Protein AF-A0A699YFW5-F1 (afdb_monomer)

Mean predicted aligned error: 9.93 Å

pLDDT: mean 73.33, std 14.08, range [33.84, 87.94]

Foldseek 3Di:
DDPDPDPPPDPDDDDPVLVVLVCCCVVPQVVLCCVLPVPLQVLCVVQVHGLSVLLSVCSVCVCVLQEDPVQSVVLVVVCVVVVHCNLSSQQSNLLCNVCVVVSSPDPHPVSNNVVSSHNHPDRSVVSSVCSVPVD

Solvent-accessible surface area (backbone atoms only — not comparable to full-atom values): 8061 Å² total; per-residue (Å²): 136,87,79,85,88,78,86,82,85,67,91,84,84,79,66,83,62,51,66,53,51,52,44,48,39,58,73,49,32,48,55,51,42,51,73,75,39,54,67,55,46,53,53,33,46,76,48,73,38,52,66,62,71,67,46,44,64,40,63,78,44,65,40,64,88,34,41,49,70,70,52,43,50,55,53,49,54,50,27,63,75,64,76,39,68,59,62,61,36,49,44,50,46,37,53,50,62,74,41,40,73,62,54,67,69,45,89,43,56,64,55,44,50,59,64,66,56,65,38,65,87,64,58,56,68,65,42,46,45,48,63,69,68,74,111

Radius of gyration: 15.67 Å; Cα contacts (8 Å, |Δi|>4): 102; chains: 1; bounding box: 43×41×36 Å

Structure (mmCIF, N/CA/C/O backbone):
data_AF-A0A699YFW5-F1
#
_entry.id   AF-A0A699YFW5-F1
#
loop_
_atom_site.group_PDB
_atom_site.id
_atom_site.type_symbol
_atom_site.label_atom_id
_atom_site.label_alt_id
_atom_site.label_comp_id
_atom_site.label_asym_id
_atom_site.label_entity_id
_atom_site.label_seq_id
_atom_site.pdbx_PDB_ins_code
_atom_site.Cartn_x
_atom_site.Cartn_y
_atom_site.Cartn_z
_atom_site.occupancy
_atom_site.B_iso_or_equiv
_atom_site.auth_seq_id
_atom_site.auth_comp_id
_atom_site.auth_asym_id
_atom_site.auth_atom_id
_atom_site.pdbx_PDB_model_num
ATOM 1 N N . TYR A 1 1 ? 29.509 -20.905 5.131 1.00 33.84 1 TYR A N 1
ATOM 2 C CA . TYR A 1 1 ? 29.218 -20.677 6.559 1.00 33.84 1 TYR A CA 1
AT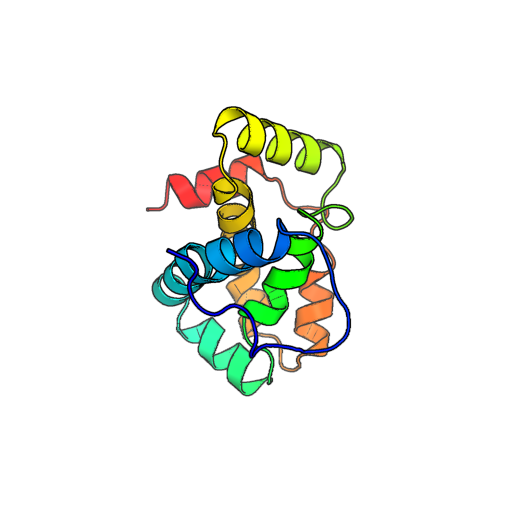OM 3 C C . TYR A 1 1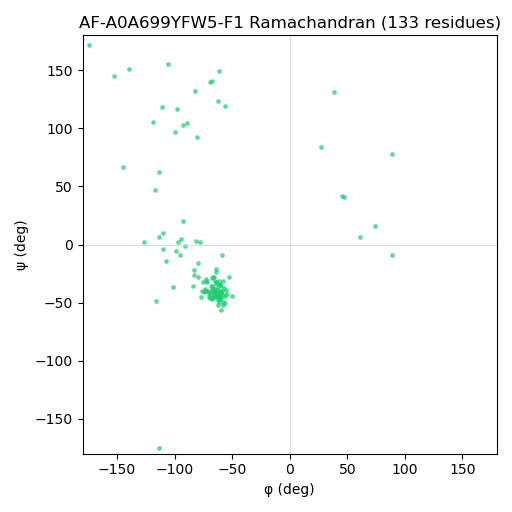 ? 27.704 -20.752 6.708 1.00 33.84 1 TYR A C 1
ATOM 5 O O . TYR A 1 1 ? 27.010 -19.835 6.297 1.00 33.84 1 TYR A O 1
ATOM 13 N N . TRP A 1 2 ? 27.192 -21.914 7.117 1.00 34.44 2 TRP A N 1
ATOM 14 C CA . TRP A 1 2 ? 25.758 -22.211 7.189 1.00 34.44 2 TRP A CA 1
ATOM 15 C C . TRP A 1 2 ? 25.238 -21.800 8.566 1.00 34.44 2 TRP A C 1
ATOM 17 O O . TRP A 1 2 ? 25.523 -22.463 9.561 1.00 34.44 2 TRP A O 1
ATOM 27 N N . VAL A 1 3 ? 24.519 -20.680 8.644 1.00 41.19 3 VAL A N 1
ATOM 28 C CA . VAL A 1 3 ? 23.918 -20.223 9.900 1.00 41.19 3 VAL A CA 1
ATOM 29 C C . VAL A 1 3 ? 22.493 -20.766 9.993 1.00 41.19 3 VAL A C 1
ATOM 31 O O . VAL A 1 3 ? 21.586 -20.287 9.326 1.00 41.19 3 VAL A O 1
ATOM 34 N N . LYS A 1 4 ? 22.360 -21.812 10.817 1.00 38.84 4 LYS A N 1
ATOM 35 C CA . LYS A 1 4 ? 21.207 -22.180 11.659 1.00 38.84 4 LYS A CA 1
ATOM 36 C C . LYS A 1 4 ? 19.835 -21.699 11.162 1.00 38.84 4 LYS A C 1
ATOM 38 O O . LYS A 1 4 ? 19.289 -20.724 11.663 1.00 38.84 4 LYS A O 1
ATOM 43 N N . LEU A 1 5 ? 19.252 -22.472 10.251 1.00 40.81 5 LEU A N 1
ATOM 44 C CA . LEU A 1 5 ? 17.907 -22.276 9.703 1.00 40.81 5 LEU A CA 1
ATOM 45 C C . LEU A 1 5 ? 17.014 -23.482 10.064 1.00 40.81 5 LEU A C 1
ATOM 47 O O . LEU A 1 5 ? 16.380 -24.076 9.204 1.00 40.81 5 LEU A O 1
ATOM 51 N N . HIS A 1 6 ? 17.039 -23.912 11.333 1.00 41.28 6 HIS A N 1
ATOM 52 C CA . HIS A 1 6 ? 16.352 -25.140 11.780 1.00 41.28 6 HIS A CA 1
ATOM 53 C C . HIS A 1 6 ? 15.399 -24.974 12.974 1.00 41.28 6 HIS A C 1
ATOM 55 O O . HIS A 1 6 ? 14.808 -25.960 13.395 1.00 41.28 6 HIS A O 1
ATOM 61 N N . SER A 1 7 ? 15.193 -23.772 13.519 1.00 35.97 7 SER A N 1
ATOM 62 C CA . SER A 1 7 ? 14.340 -23.601 14.713 1.00 35.97 7 SER A CA 1
ATOM 63 C C . SER A 1 7 ? 13.046 -22.816 14.495 1.00 35.97 7 SER A C 1
ATOM 65 O O . SER A 1 7 ? 12.328 -22.582 15.457 1.00 35.97 7 SER A O 1
ATOM 67 N N . LEU A 1 8 ? 12.700 -22.459 13.256 1.00 38.19 8 LEU A N 1
ATOM 68 C CA . LEU A 1 8 ? 11.387 -21.888 12.932 1.00 38.19 8 LEU A CA 1
ATOM 69 C C . LEU A 1 8 ? 10.612 -22.866 12.048 1.00 38.19 8 LEU A C 1
ATOM 71 O O . LEU A 1 8 ? 10.320 -22.600 10.888 1.00 38.19 8 LEU A O 1
ATOM 75 N N . SER A 1 9 ? 10.335 -24.041 12.613 1.00 38.69 9 SER A N 1
ATOM 76 C CA . SER A 1 9 ? 9.310 -24.940 12.087 1.00 38.69 9 SER A CA 1
ATOM 77 C C . SER A 1 9 ? 7.959 -24.430 12.583 1.00 38.69 9 SER A C 1
ATOM 79 O O . SER A 1 9 ? 7.544 -24.741 13.695 1.00 38.69 9 SER A O 1
ATOM 81 N N . LEU A 1 10 ? 7.309 -23.597 11.776 1.00 39.31 10 LEU A N 1
ATOM 82 C CA . LEU A 1 10 ? 5.863 -23.413 11.811 1.00 39.31 10 LEU A CA 1
ATOM 83 C C . LEU A 1 10 ? 5.339 -24.019 10.513 1.00 39.31 10 LEU A C 1
ATOM 85 O O . LEU A 1 10 ? 5.766 -23.654 9.419 1.00 39.31 10 LEU A O 1
ATOM 89 N N . GLU A 1 11 ? 4.508 -25.038 10.671 1.00 40.94 11 GLU A N 1
ATOM 90 C CA . GLU A 1 11 ? 3.967 -25.860 9.601 1.00 40.94 11 GLU A CA 1
ATOM 91 C C . GLU A 1 11 ? 3.231 -25.001 8.559 1.00 40.94 11 GLU A C 1
ATOM 93 O O . GLU A 1 11 ? 2.237 -24.347 8.860 1.00 40.94 11 GLU A O 1
ATOM 98 N N . GLY A 1 12 ? 3.723 -25.045 7.315 1.00 42.22 12 GLY A N 1
ATOM 99 C CA . GLY A 1 12 ? 2.957 -24.728 6.110 1.00 42.22 12 GLY A CA 1
ATOM 100 C C . GLY A 1 12 ? 2.922 -23.269 5.637 1.00 42.22 12 GLY A C 1
ATOM 101 O O . GLY A 1 12 ? 1.876 -22.651 5.762 1.00 42.22 12 GLY A O 1
ATOM 102 N N . LEU A 1 13 ? 3.990 -22.763 4.988 1.00 41.59 13 LEU A N 1
ATOM 103 C CA . LEU A 1 13 ? 3.952 -21.982 3.718 1.00 41.59 13 LEU A CA 1
ATOM 104 C C . LEU A 1 13 ? 5.390 -21.668 3.181 1.00 41.59 13 LEU A C 1
ATOM 106 O O . LEU A 1 13 ? 6.356 -22.013 3.854 1.00 41.59 13 LEU A O 1
ATOM 110 N N . PRO A 1 14 ? 5.574 -21.116 1.954 1.00 52.97 14 PRO A N 1
ATOM 111 C CA . PRO A 1 14 ? 6.365 -21.629 0.820 1.00 52.97 14 PRO A CA 1
ATOM 112 C C . PRO A 1 14 ? 7.618 -20.777 0.440 1.00 52.97 14 PRO A C 1
ATOM 114 O O . PRO A 1 14 ? 7.919 -19.785 1.081 1.00 52.97 14 PRO A O 1
ATOM 117 N N . SER A 1 15 ? 8.315 -21.155 -0.645 1.00 49.28 15 SER A N 1
ATOM 118 C CA . SER A 1 15 ? 9.231 -20.373 -1.522 1.00 49.28 15 SER A CA 1
ATOM 119 C C . SER A 1 15 ? 10.198 -19.312 -0.915 1.00 49.28 15 SER A C 1
ATOM 121 O O . SER A 1 15 ? 9.768 -18.374 -0.245 1.00 49.28 15 SER A O 1
ATOM 123 N N . PRO A 1 16 ? 11.504 -19.318 -1.274 1.00 53.66 16 PRO A N 1
ATOM 124 C CA . PRO A 1 16 ? 12.520 -18.373 -0.765 1.00 53.66 16 PRO A CA 1
ATOM 125 C C . PRO A 1 16 ? 12.243 -16.875 -1.018 1.00 53.66 16 PRO A C 1
ATOM 127 O O . PRO A 1 16 ? 12.941 -16.029 -0.464 1.00 53.66 16 PRO A O 1
ATOM 130 N N . ALA A 1 17 ? 11.232 -16.526 -1.817 1.00 58.00 17 ALA A N 1
ATOM 131 C CA . ALA A 1 17 ? 10.821 -15.145 -2.071 1.00 58.00 17 ALA A CA 1
ATOM 132 C C . ALA A 1 17 ? 10.106 -14.476 -0.879 1.00 58.00 17 ALA A C 1
ATOM 134 O O . ALA A 1 17 ? 10.206 -13.264 -0.698 1.00 58.00 17 ALA A O 1
ATOM 135 N N . LEU A 1 18 ? 9.399 -15.241 -0.041 1.00 61.22 18 LEU A N 1
ATOM 136 C CA . LEU A 1 18 ? 8.597 -14.681 1.055 1.00 61.22 18 LEU A CA 1
ATOM 137 C C . LEU A 1 18 ? 9.417 -14.155 2.239 1.00 61.22 18 LEU A C 1
ATOM 139 O O . LEU A 1 18 ? 9.096 -13.072 2.725 1.00 61.22 18 LEU A O 1
ATOM 143 N N . PRO A 1 19 ? 10.504 -14.821 2.671 1.00 65.50 19 PRO A N 1
ATOM 144 C CA . PRO A 1 19 ? 11.416 -14.254 3.661 1.00 65.50 19 PRO A CA 1
ATOM 145 C C . PRO A 1 19 ? 12.055 -12.938 3.198 1.00 65.50 19 PRO A C 1
ATOM 147 O O . PRO A 1 19 ? 12.262 -12.040 4.008 1.00 65.50 19 PRO A O 1
ATOM 150 N N . LEU A 1 20 ? 12.354 -12.807 1.899 1.00 65.06 20 LEU A N 1
ATOM 151 C CA . LEU A 1 20 ? 12.922 -11.581 1.333 1.00 65.06 20 LEU A CA 1
ATOM 152 C C . LEU A 1 20 ? 11.894 -10.441 1.319 1.00 65.06 20 LEU A C 1
ATOM 154 O O . LEU A 1 20 ? 12.235 -9.323 1.696 1.00 65.06 20 LEU A O 1
ATOM 158 N N . LEU A 1 21 ? 10.644 -10.739 0.945 1.00 66.88 21 LEU A N 1
ATOM 159 C CA . LEU A 1 21 ? 9.509 -9.805 0.997 1.00 66.88 21 LEU A CA 1
ATOM 160 C C . LEU A 1 21 ? 9.208 -9.336 2.425 1.00 66.88 21 LEU A C 1
ATOM 162 O O . LEU A 1 21 ? 8.984 -8.151 2.654 1.00 66.88 21 LEU A O 1
ATOM 166 N N . LEU A 1 22 ? 9.233 -10.256 3.392 1.00 65.62 22 LEU A N 1
ATOM 167 C CA . LEU A 1 22 ? 9.054 -9.935 4.809 1.00 65.62 22 LEU A CA 1
ATOM 168 C C . LEU A 1 22 ? 10.193 -9.065 5.343 1.00 65.62 22 LEU A C 1
ATOM 170 O O . LEU A 1 22 ? 9.935 -8.116 6.072 1.00 65.62 22 LEU A O 1
ATOM 174 N N . ARG A 1 23 ? 11.438 -9.312 4.923 1.00 69.31 23 ARG A N 1
ATOM 175 C CA . ARG A 1 23 ? 12.551 -8.417 5.264 1.00 69.31 23 ARG A CA 1
ATOM 176 C C . ARG A 1 23 ? 12.408 -7.036 4.648 1.00 69.31 23 ARG A C 1
ATOM 178 O O . ARG A 1 23 ? 12.606 -6.054 5.340 1.00 69.31 23 ARG A O 1
ATOM 185 N N . THR A 1 24 ? 12.031 -6.932 3.374 1.00 66.56 24 THR A N 1
ATOM 186 C CA . THR A 1 24 ? 11.804 -5.612 2.747 1.00 66.56 24 THR A CA 1
ATOM 187 C C . THR A 1 24 ? 10.662 -4.865 3.435 1.00 66.56 24 THR A C 1
ATOM 189 O O . THR A 1 24 ? 10.719 -3.646 3.578 1.00 66.56 24 THR A O 1
ATOM 192 N N . TYR A 1 25 ? 9.652 -5.592 3.910 1.00 70.25 25 TYR A N 1
ATOM 193 C CA . TYR A 1 25 ? 8.603 -5.056 4.764 1.00 70.25 25 TYR A CA 1
ATOM 194 C C . TYR A 1 25 ? 9.153 -4.517 6.105 1.00 70.25 25 TYR A C 1
ATOM 196 O O . TYR A 1 25 ? 8.890 -3.366 6.457 1.00 70.25 25 TYR A O 1
ATOM 204 N N . GLU A 1 26 ? 9.933 -5.310 6.840 1.00 68.12 26 GLU A N 1
ATOM 205 C CA . GLU A 1 26 ? 10.476 -4.925 8.152 1.00 68.12 26 GLU A CA 1
ATOM 206 C C . GLU A 1 26 ? 11.532 -3.812 8.062 1.00 68.12 26 GLU A C 1
ATOM 208 O O . GLU A 1 26 ? 11.508 -2.887 8.869 1.00 68.12 26 GLU A O 1
ATOM 213 N N . ASP A 1 27 ? 12.418 -3.863 7.067 1.00 68.81 27 ASP A N 1
ATOM 214 C CA . ASP A 1 27 ? 13.582 -2.976 6.964 1.00 68.81 27 ASP A CA 1
ATOM 215 C C . ASP A 1 27 ? 13.255 -1.616 6.325 1.00 68.81 27 ASP A C 1
ATOM 217 O O . ASP A 1 27 ? 13.954 -0.639 6.585 1.00 68.81 27 ASP A O 1
ATOM 221 N N . LEU A 1 28 ? 12.218 -1.527 5.480 1.00 67.12 28 LEU A N 1
ATOM 222 C CA . LEU A 1 28 ? 11.885 -0.289 4.756 1.00 67.12 28 LEU A CA 1
ATOM 223 C C . LEU A 1 28 ? 10.529 0.278 5.152 1.00 67.12 28 LEU A C 1
ATOM 225 O O . LEU A 1 28 ? 10.407 1.470 5.425 1.00 67.12 28 LEU A O 1
ATOM 229 N N . LEU A 1 29 ? 9.497 -0.563 5.167 1.00 69.31 29 LEU A N 1
ATOM 230 C CA . LEU A 1 29 ? 8.132 -0.095 5.359 1.00 69.31 29 LEU A CA 1
ATOM 231 C C . LEU A 1 29 ? 7.880 0.238 6.835 1.00 69.31 29 LEU A C 1
ATOM 233 O O . LEU A 1 29 ? 7.337 1.302 7.131 1.00 69.31 29 LEU A O 1
ATOM 237 N N . LEU A 1 30 ? 8.301 -0.627 7.762 1.00 70.06 30 LEU A N 1
ATOM 238 C CA . LEU A 1 30 ? 8.116 -0.409 9.199 1.00 70.06 30 LEU A CA 1
ATOM 239 C C . LEU A 1 30 ? 8.756 0.903 9.706 1.00 70.06 30 LEU A C 1
ATOM 241 O O . LEU A 1 30 ? 8.024 1.676 10.326 1.00 70.06 30 LEU A O 1
ATOM 245 N N . PRO A 1 31 ? 10.045 1.212 9.446 1.00 67.88 31 PRO A N 1
ATOM 246 C CA . PRO A 1 31 ? 10.634 2.480 9.880 1.00 67.88 31 PRO A CA 1
ATOM 247 C C . PRO A 1 31 ? 10.008 3.684 9.169 1.00 67.88 31 PRO A C 1
ATOM 249 O O . PRO A 1 31 ? 9.689 4.667 9.827 1.00 67.88 31 PRO A O 1
ATOM 252 N N . CYS A 1 32 ? 9.728 3.589 7.864 1.00 65.56 32 CYS A N 1
ATOM 253 C CA . CYS A 1 32 ? 9.085 4.671 7.114 1.00 65.56 32 CYS A CA 1
ATOM 254 C C . CYS A 1 32 ? 7.696 5.012 7.681 1.00 65.56 32 CYS A C 1
ATOM 256 O O . CYS A 1 32 ? 7.378 6.178 7.894 1.00 65.56 32 CYS A O 1
ATOM 258 N N . LEU A 1 33 ? 6.883 4.007 8.017 1.00 68.00 33 LEU A N 1
ATOM 259 C CA . LEU A 1 33 ? 5.582 4.240 8.647 1.00 68.00 33 LEU A CA 1
ATOM 260 C C . LEU A 1 33 ? 5.686 4.693 10.107 1.00 68.00 33 LEU A C 1
ATOM 262 O O . LEU A 1 33 ? 4.826 5.447 10.558 1.00 68.00 33 LEU A O 1
ATOM 266 N N . GLN A 1 34 ? 6.706 4.258 10.850 1.00 68.44 34 GLN A N 1
ATOM 267 C CA . GLN A 1 34 ? 6.946 4.743 12.212 1.00 68.44 34 GLN A CA 1
ATOM 268 C C . GLN A 1 34 ? 7.370 6.214 12.239 1.00 68.44 34 GLN A C 1
ATOM 270 O O . GLN A 1 34 ? 6.948 6.936 13.142 1.00 68.44 34 GLN A O 1
ATOM 275 N N . GLU A 1 35 ? 8.165 6.660 11.266 1.00 68.50 35 GLU A N 1
ATOM 276 C CA . GLU A 1 35 ? 8.568 8.062 11.134 1.00 68.50 35 GLU A CA 1
ATOM 277 C C . GLU A 1 35 ? 7.430 8.943 10.615 1.00 68.50 35 GLU A C 1
ATOM 279 O O . GLU A 1 35 ? 7.227 10.042 11.129 1.00 68.50 35 GLU A O 1
ATOM 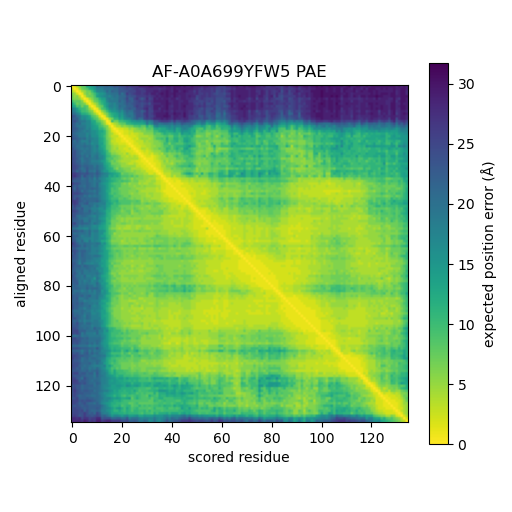284 N N . LEU A 1 36 ? 6.660 8.459 9.635 1.00 65.25 36 LEU A N 1
ATOM 285 C CA . LEU A 1 36 ? 5.583 9.239 9.030 1.00 65.25 36 LEU A CA 1
ATOM 286 C C . LEU A 1 36 ? 4.337 9.325 9.924 1.00 65.25 36 LEU A C 1
ATOM 288 O O . LEU A 1 36 ? 3.716 10.381 9.989 1.00 65.25 36 LEU A O 1
ATOM 292 N N . GLU A 1 37 ? 3.940 8.239 10.601 1.00 70.94 37 GLU A N 1
ATOM 293 C CA . GLU A 1 37 ? 2.635 8.151 11.280 1.00 70.94 37 GLU A CA 1
ATOM 294 C C . GLU A 1 37 ? 2.672 7.336 12.597 1.00 70.94 37 GLU A C 1
ATOM 296 O O . GLU A 1 37 ? 2.026 6.283 12.726 1.00 70.94 37 GLU A O 1
ATOM 301 N N . PRO A 1 38 ? 3.370 7.821 13.642 1.00 78.12 38 PRO A N 1
ATOM 302 C CA . PRO A 1 38 ? 3.457 7.121 14.925 1.00 78.12 38 PRO A CA 1
ATOM 303 C C . PRO A 1 38 ? 2.097 6.998 15.630 1.00 78.12 38 PRO A C 1
ATOM 305 O O . PRO A 1 38 ? 1.840 5.994 16.300 1.00 78.12 38 PRO A O 1
ATOM 308 N N . GLU A 1 39 ? 1.212 7.986 15.467 1.00 80.00 39 GLU A N 1
ATOM 309 C CA . GLU A 1 39 ? -0.131 8.007 16.063 1.00 80.00 39 GLU A CA 1
ATOM 310 C C . GLU A 1 39 ? -1.028 6.905 15.491 1.00 80.00 39 GLU A C 1
ATOM 312 O O . GLU A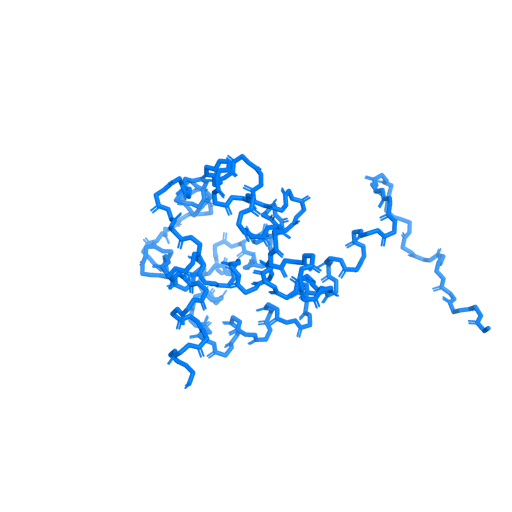 1 39 ? -1.689 6.187 16.246 1.00 80.00 39 GLU A O 1
ATOM 317 N N . LEU A 1 40 ? -0.974 6.697 14.173 1.00 80.19 40 LEU A N 1
ATOM 318 C CA . LEU A 1 40 ? -1.720 5.642 13.494 1.00 80.19 40 LEU A CA 1
ATOM 319 C C . LEU A 1 40 ? -1.284 4.252 13.964 1.00 80.19 40 LEU A C 1
ATOM 321 O O . LEU A 1 40 ? -2.127 3.387 14.205 1.00 80.19 40 LEU A O 1
ATOM 325 N N . SER A 1 41 ? 0.025 4.041 14.143 1.00 79.00 41 SER A N 1
ATOM 326 C CA . SER A 1 41 ? 0.544 2.760 14.632 1.00 79.00 41 SER A CA 1
ATOM 327 C C . SER A 1 41 ? -0.018 2.410 16.014 1.00 79.00 41 SER A C 1
ATOM 329 O O . SER A 1 41 ? -0.436 1.275 16.239 1.00 79.00 41 SER A O 1
ATOM 331 N N . ARG A 1 42 ? -0.104 3.397 16.918 1.00 81.62 42 ARG A N 1
ATOM 332 C CA . ARG A 1 42 ? -0.651 3.211 18.267 1.00 81.62 42 ARG A CA 1
ATOM 333 C C . ARG A 1 42 ? -2.147 2.952 18.219 1.00 81.62 42 ARG A C 1
ATOM 335 O O . ARG A 1 42 ? -2.616 2.067 18.927 1.00 81.62 42 ARG A O 1
ATOM 342 N N . HIS A 1 43 ? -2.887 3.691 17.393 1.00 85.69 43 HIS A N 1
ATOM 343 C CA . HIS A 1 43 ? -4.329 3.495 17.221 1.00 85.69 43 HIS A CA 1
ATOM 344 C C . HIS A 1 43 ? -4.652 2.074 16.755 1.00 85.69 43 HIS A C 1
ATOM 346 O O . HIS A 1 43 ? -5.433 1.363 17.380 1.00 85.69 43 HIS A O 1
ATOM 352 N N . LEU A 1 44 ? -3.969 1.607 15.712 1.00 80.25 44 LEU A N 1
ATOM 353 C CA . LEU A 1 44 ? -4.180 0.266 15.172 1.00 80.25 44 LEU A CA 1
ATOM 354 C C . LEU A 1 44 ? -3.743 -0.834 16.154 1.00 80.25 44 LEU A C 1
ATOM 356 O O . LEU A 1 44 ? -4.430 -1.848 16.283 1.00 80.25 44 LEU A O 1
ATOM 360 N N . GLN A 1 45 ? -2.673 -0.612 16.927 1.00 83.12 45 GLN A N 1
ATOM 361 C CA . GLN A 1 45 ? -2.296 -1.506 18.029 1.00 83.12 45 GLN A CA 1
ATOM 362 C C . GLN A 1 45 ? -3.392 -1.613 19.100 1.00 83.12 45 GLN A C 1
ATOM 364 O O . GLN A 1 45 ? -3.665 -2.721 19.559 1.00 83.12 45 GLN A O 1
ATOM 369 N N . HIS A 1 46 ? -4.063 -0.511 19.460 1.00 84.81 46 HIS A N 1
ATOM 370 C CA . HIS A 1 46 ? -5.208 -0.548 20.384 1.00 84.81 46 HIS A CA 1
ATOM 371 C C . HIS A 1 46 ? -6.393 -1.332 19.807 1.00 84.81 46 HIS A C 1
ATOM 373 O O . HIS A 1 46 ? -7.105 -2.004 20.549 1.00 84.81 46 HIS A O 1
ATOM 379 N N . LEU A 1 47 ? -6.572 -1.306 18.484 1.00 83.00 47 LEU A N 1
ATOM 380 C CA . LEU A 1 47 ? -7.568 -2.109 17.770 1.00 83.00 47 LEU A CA 1
ATOM 381 C C . LEU A 1 47 ? -7.149 -3.581 17.574 1.00 83.00 47 LEU A C 1
ATOM 383 O O . LEU A 1 47 ? -7.884 -4.352 16.954 1.00 83.00 47 LEU A O 1
ATOM 387 N N . GLY A 1 48 ? -5.980 -3.987 18.085 1.00 80.81 48 GLY A N 1
ATOM 388 C CA . GLY A 1 48 ? -5.451 -5.347 17.966 1.00 80.81 48 GLY A CA 1
ATOM 389 C C . GLY A 1 48 ? -4.918 -5.692 16.574 1.00 80.81 48 GLY A C 1
ATOM 390 O O . GLY A 1 48 ? -4.724 -6.868 16.268 1.00 80.81 48 GLY A O 1
ATOM 391 N N . MET A 1 49 ? -4.684 -4.693 15.720 1.00 79.56 49 MET A N 1
ATOM 392 C CA . MET A 1 49 ? -4.185 -4.878 14.362 1.00 79.56 49 MET A CA 1
ATOM 393 C C . MET A 1 49 ? -2.843 -4.169 14.193 1.00 79.56 49 MET A C 1
ATOM 395 O O . MET A 1 49 ? -2.804 -2.951 14.068 1.00 79.56 49 MET A O 1
ATOM 399 N N . PRO A 1 50 ? -1.709 -4.881 14.147 1.00 78.88 50 PRO A N 1
ATOM 400 C CA . PRO A 1 50 ? -0.458 -4.226 13.816 1.00 78.88 50 PRO A CA 1
ATOM 401 C C . PRO A 1 50 ? -0.496 -3.767 12.355 1.00 78.88 50 PRO A C 1
ATOM 403 O O . PRO A 1 50 ? -0.950 -4.496 11.472 1.00 78.88 50 PRO A O 1
ATOM 406 N N . LEU A 1 51 ? 0.056 -2.582 12.091 1.00 75.12 51 LEU A N 1
ATOM 407 C CA . LEU A 1 51 ? 0.187 -2.004 10.747 1.00 75.12 51 LEU A CA 1
ATOM 408 C C . LEU A 1 51 ? 0.865 -2.972 9.753 1.00 75.12 51 LEU A C 1
ATOM 410 O O . LEU A 1 51 ? 0.565 -2.982 8.562 1.00 75.12 51 LEU A O 1
ATOM 414 N N . ALA A 1 52 ? 1.717 -3.856 10.276 1.00 72.94 52 ALA A N 1
ATOM 415 C CA . ALA A 1 52 ? 2.331 -4.955 9.545 1.00 72.94 52 ALA A CA 1
ATOM 416 C C . ALA A 1 52 ? 1.367 -5.969 8.961 1.00 72.94 52 ALA A C 1
ATOM 418 O O . ALA A 1 52 ? 1.469 -6.315 7.785 1.00 72.94 52 ALA A O 1
ATOM 419 N N . ALA A 1 53 ? 0.406 -6.419 9.761 1.00 77.12 53 ALA A N 1
ATOM 420 C CA . ALA A 1 53 ? -0.573 -7.402 9.316 1.00 77.12 53 ALA A CA 1
ATOM 421 C C . ALA A 1 53 ? -1.457 -6.856 8.188 1.00 77.12 53 ALA A C 1
ATOM 423 O O . ALA A 1 53 ? -1.996 -7.620 7.395 1.00 77.12 53 ALA A O 1
ATOM 424 N N . LEU A 1 54 ? -1.580 -5.536 8.111 1.00 78.50 54 LEU A N 1
ATOM 425 C CA . LEU A 1 54 ? -2.424 -4.820 7.171 1.00 78.50 54 LEU A CA 1
ATOM 426 C C . LEU A 1 54 ? -1.743 -4.620 5.806 1.00 78.50 54 LEU A C 1
ATOM 428 O O . LEU A 1 54 ? -2.402 -4.761 4.780 1.00 78.50 54 LEU A O 1
ATOM 432 N N . ALA A 1 55 ? -0.426 -4.396 5.768 1.00 78.44 55 ALA A N 1
ATOM 433 C CA . ALA A 1 55 ? 0.327 -4.299 4.511 1.00 78.44 55 ALA A CA 1
ATOM 434 C C . ALA A 1 55 ? 0.742 -5.668 3.934 1.00 78.44 55 ALA A C 1
ATOM 436 O O . ALA A 1 55 ? 0.988 -5.796 2.731 1.00 78.44 55 ALA A O 1
ATOM 437 N N . LEU A 1 56 ? 0.806 -6.710 4.769 1.00 78.00 56 LEU A N 1
ATOM 438 C CA . LEU A 1 56 ? 1.258 -8.045 4.373 1.00 78.00 56 LEU A CA 1
ATOM 439 C C . LEU A 1 56 ? 0.461 -8.661 3.197 1.00 78.00 56 LEU A C 1
ATOM 441 O O . LEU A 1 56 ? 1.093 -9.187 2.275 1.00 78.00 56 LEU A O 1
ATOM 445 N N . PRO A 1 57 ? -0.887 -8.590 3.141 1.00 81.94 57 PRO 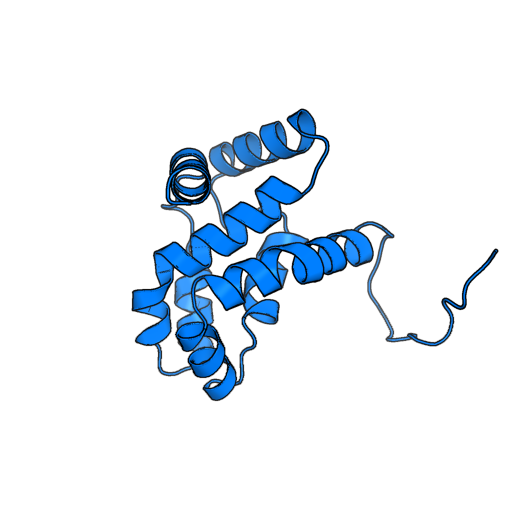A N 1
ATOM 446 C CA . PRO A 1 57 ? -1.662 -9.103 2.009 1.00 81.94 57 PRO A CA 1
ATOM 447 C C . PRO A 1 57 ? -1.320 -8.418 0.683 1.00 81.94 57 PRO A C 1
ATOM 449 O O . PRO A 1 57 ? -1.310 -9.064 -0.363 1.00 81.94 57 PRO A O 1
ATOM 452 N N . TRP A 1 58 ? -1.003 -7.125 0.715 1.00 82.62 58 TRP A N 1
ATOM 453 C CA . TRP A 1 58 ? -0.639 -6.378 -0.485 1.00 82.62 58 TRP A CA 1
ATOM 454 C C . TRP A 1 58 ? 0.742 -6.752 -0.996 1.00 82.62 58 TRP A C 1
ATOM 456 O O . TRP A 1 58 ? 0.927 -6.900 -2.198 1.00 82.62 58 TRP A O 1
ATOM 466 N N . ILE A 1 59 ? 1.694 -6.954 -0.089 1.00 79.38 59 ILE A N 1
ATOM 467 C CA . ILE A 1 59 ? 3.066 -7.331 -0.432 1.00 79.38 59 ILE A CA 1
ATOM 468 C C . ILE A 1 59 ? 3.107 -8.765 -0.959 1.00 79.38 59 ILE A C 1
ATOM 470 O O . ILE A 1 59 ? 3.688 -9.028 -2.007 1.00 79.38 59 ILE A O 1
ATOM 474 N N . THR A 1 60 ? 2.421 -9.688 -0.284 1.00 79.19 60 THR A N 1
ATOM 475 C CA . THR A 1 60 ? 2.349 -11.100 -0.696 1.00 79.19 60 THR A CA 1
ATOM 476 C C . THR A 1 60 ? 1.626 -11.301 -2.026 1.00 79.19 60 THR A C 1
ATOM 478 O O . THR A 1 60 ? 1.982 -12.207 -2.776 1.00 79.19 60 THR A O 1
ATOM 481 N N . ARG A 1 61 ? 0.637 -10.457 -2.345 1.00 81.06 61 ARG A N 1
ATOM 482 C CA . ARG A 1 61 ? -0.080 -10.482 -3.632 1.00 81.06 61 ARG A CA 1
ATOM 483 C C . ARG A 1 61 ? 0.453 -9.471 -4.644 1.00 81.06 61 ARG A C 1
ATOM 485 O O . ARG A 1 61 ? -0.119 -9.370 -5.721 1.00 81.06 61 ARG A O 1
ATOM 492 N N . ALA A 1 62 ? 1.498 -8.713 -4.318 1.00 82.00 62 ALA A N 1
ATOM 493 C CA . ALA A 1 62 ? 2.008 -7.608 -5.1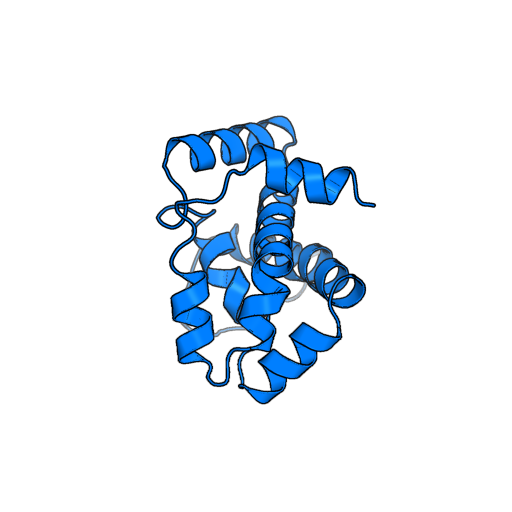31 1.00 82.00 62 ALA A CA 1
ATOM 494 C C . ALA A 1 62 ? 0.901 -6.665 -5.668 1.00 82.00 62 ALA A C 1
ATOM 496 O O . ALA A 1 62 ? 0.904 -6.294 -6.840 1.00 82.00 62 ALA A O 1
ATOM 497 N N . PHE A 1 63 ? -0.084 -6.336 -4.820 1.00 84.38 63 PHE A N 1
ATOM 498 C CA . PHE A 1 63 ? -1.303 -5.566 -5.133 1.00 84.38 63 PHE A CA 1
ATOM 499 C C . PHE A 1 63 ? -2.256 -6.168 -6.183 1.00 84.38 63 PHE A C 1
ATOM 501 O O . PHE A 1 63 ? -3.275 -5.555 -6.519 1.00 84.38 63 PHE A O 1
ATOM 508 N N . VAL A 1 64 ? -2.003 -7.392 -6.652 1.00 82.06 64 VAL A N 1
ATOM 509 C CA . VAL A 1 64 ? -2.891 -8.102 -7.579 1.00 82.06 64 VAL A CA 1
ATOM 510 C C . VAL A 1 64 ? -4.246 -8.348 -6.913 1.00 82.06 64 VAL A C 1
ATOM 512 O O . VAL A 1 64 ? -4.333 -8.956 -5.844 1.00 82.06 64 VAL A O 1
ATOM 515 N N . GLY A 1 65 ? -5.312 -7.872 -7.560 1.00 82.38 65 GLY A N 1
ATOM 516 C CA . GLY A 1 65 ? -6.688 -7.950 -7.059 1.00 82.38 65 GLY A CA 1
ATOM 517 C C . GLY A 1 65 ? -7.120 -6.772 -6.179 1.00 82.38 65 GLY A C 1
ATOM 518 O O . GLY A 1 65 ? -8.308 -6.658 -5.898 1.00 82.38 65 GLY A O 1
ATOM 519 N N . TYR A 1 66 ? -6.195 -5.885 -5.793 1.00 83.25 66 TYR A N 1
ATOM 520 C CA . TYR A 1 66 ? -6.506 -4.636 -5.085 1.00 83.25 66 TYR A CA 1
ATOM 521 C C . TYR A 1 66 ? -6.484 -3.421 -6.019 1.00 83.25 66 TYR A C 1
ATOM 523 O O . TYR A 1 66 ? -7.303 -2.515 -5.876 1.00 83.25 66 TYR A O 1
ATOM 531 N N . LEU A 1 67 ? -5.561 -3.412 -6.982 1.00 84.44 67 LEU A N 1
ATOM 532 C CA . LEU A 1 67 ? -5.426 -2.371 -7.999 1.00 84.44 67 LEU A CA 1
ATOM 533 C C . LEU A 1 67 ? -5.929 -2.857 -9.366 1.00 84.44 67 LEU A C 1
ATOM 535 O O . LEU A 1 67 ? -5.920 -4.068 -9.627 1.00 84.44 67 LEU A O 1
ATOM 539 N N . PRO A 1 68 ? -6.351 -1.938 -10.256 1.00 86.19 68 PRO A N 1
ATOM 540 C CA . PRO A 1 68 ? -6.637 -2.287 -11.641 1.00 86.19 68 PRO A CA 1
ATOM 541 C C . PRO A 1 68 ? -5.373 -2.825 -12.328 1.00 86.19 68 PRO A C 1
ATOM 543 O O . PRO A 1 68 ? -4.251 -2.443 -11.996 1.00 86.19 68 PRO A O 1
ATOM 546 N N . VAL A 1 69 ? -5.560 -3.730 -13.293 1.00 87.25 69 VAL A N 1
ATOM 547 C CA . VAL A 1 69 ? -4.461 -4.474 -13.938 1.00 87.25 69 VAL A CA 1
ATOM 548 C C . VAL A 1 69 ? -3.406 -3.538 -14.533 1.00 87.25 69 VAL A C 1
ATOM 550 O O . VAL A 1 69 ? -2.218 -3.808 -14.407 1.00 87.25 69 VAL A O 1
ATOM 553 N N . GLU A 1 70 ? -3.829 -2.423 -15.123 1.00 87.50 70 GLU A N 1
ATOM 554 C CA . GLU A 1 70 ? -2.945 -1.410 -15.714 1.00 87.50 70 GLU A CA 1
ATOM 555 C C . GLU A 1 70 ? -1.975 -0.814 -14.681 1.00 87.50 70 GLU A C 1
ATOM 557 O O . GLU A 1 70 ? -0.771 -0.757 -14.913 1.00 87.50 70 GLU A O 1
ATOM 562 N N . GLU A 1 71 ? -2.481 -0.449 -13.504 1.00 87.31 71 GLU A N 1
ATOM 563 C CA . GLU A 1 71 ? -1.688 0.108 -12.404 1.00 87.31 71 GLU A CA 1
ATOM 564 C C . GLU A 1 71 ? -0.737 -0.935 -11.802 1.00 87.31 71 GLU A C 1
ATOM 566 O O . GLU A 1 71 ? 0.401 -0.623 -11.447 1.00 87.31 71 GLU A O 1
ATOM 571 N N . VAL A 1 72 ? -1.174 -2.198 -11.733 1.00 87.31 72 VAL A N 1
ATOM 572 C CA . VAL A 1 72 ? -0.297 -3.306 -11.336 1.00 87.31 72 VAL A CA 1
ATOM 573 C C . VAL A 1 72 ? 0.845 -3.449 -12.341 1.00 87.31 72 VAL A C 1
ATOM 575 O O . VAL A 1 72 ? 1.997 -3.500 -11.929 1.00 87.31 72 VAL A O 1
ATOM 578 N N . LEU A 1 73 ? 0.574 -3.461 -13.647 1.00 87.44 73 LEU A N 1
ATOM 579 C CA . LEU A 1 73 ? 1.631 -3.579 -14.658 1.00 87.44 73 LEU A CA 1
ATOM 580 C C . LEU A 1 73 ? 2.646 -2.431 -14.561 1.00 87.44 73 LEU A C 1
ATOM 582 O O . LEU A 1 73 ? 3.845 -2.694 -14.570 1.00 87.44 73 LEU A O 1
ATOM 586 N N . LEU A 1 74 ? 2.192 -1.193 -14.339 1.00 87.56 74 LEU A N 1
ATOM 587 C CA . LEU A 1 74 ? 3.081 -0.044 -14.124 1.00 87.56 74 LEU A CA 1
ATOM 588 C C . LEU A 1 74 ? 3.983 -0.208 -12.893 1.00 87.56 74 LEU A C 1
ATOM 590 O O . LEU A 1 74 ? 5.165 0.142 -12.933 1.00 87.56 74 LEU A O 1
ATOM 594 N N . LEU A 1 75 ? 3.448 -0.741 -11.792 1.00 86.00 75 LEU A N 1
ATOM 595 C CA . LEU A 1 75 ? 4.241 -1.047 -10.603 1.00 86.00 75 LEU A CA 1
ATOM 596 C C . LEU A 1 75 ? 5.302 -2.110 -10.909 1.00 86.00 75 LEU A C 1
ATOM 598 O O . LEU A 1 75 ? 6.459 -1.970 -10.508 1.00 86.00 75 LEU A O 1
ATOM 602 N N . TRP A 1 76 ? 4.917 -3.159 -11.630 1.00 85.44 76 TRP A N 1
ATOM 603 C CA . TRP A 1 76 ? 5.811 -4.251 -11.998 1.00 85.44 76 TRP A CA 1
ATOM 604 C C . TRP A 1 76 ? 6.915 -3.799 -12.957 1.00 85.44 76 TRP A C 1
ATOM 606 O O . TRP A 1 76 ? 8.071 -4.164 -12.745 1.00 85.44 76 TRP A O 1
ATOM 616 N N . ASP A 1 77 ? 6.615 -2.921 -13.916 1.00 87.94 77 ASP A N 1
ATOM 617 C CA . ASP A 1 77 ? 7.620 -2.295 -14.782 1.00 87.94 77 ASP A CA 1
ATOM 618 C C . ASP A 1 77 ? 8.689 -1.555 -13.962 1.00 87.94 77 ASP A C 1
ATOM 620 O O . ASP A 1 77 ? 9.877 -1.600 -14.284 1.00 87.94 77 ASP A O 1
ATOM 624 N N . ARG A 1 78 ? 8.299 -0.907 -12.854 1.00 84.25 78 ARG A N 1
ATOM 625 C CA . ARG A 1 78 ? 9.237 -0.225 -11.945 1.00 84.25 78 ARG A CA 1
ATOM 626 C C . ARG A 1 78 ? 10.054 -1.185 -11.097 1.00 84.25 78 ARG A C 1
ATOM 628 O O . ARG A 1 78 ? 11.234 -0.918 -10.893 1.00 84.25 78 ARG A O 1
ATOM 635 N N . ILE A 1 79 ? 9.458 -2.276 -10.622 1.00 85.00 79 ILE A N 1
ATOM 636 C CA . ILE A 1 79 ? 10.179 -3.319 -9.877 1.00 85.00 79 ILE A CA 1
ATOM 637 C C . ILE A 1 79 ? 11.264 -3.934 -10.765 1.00 85.00 79 ILE A C 1
ATOM 639 O O . ILE A 1 79 ? 12.407 -4.047 -10.333 1.00 85.00 79 ILE A O 1
ATOM 643 N N . ILE A 1 80 ? 10.923 -4.265 -12.015 1.00 86.19 80 ILE A N 1
ATOM 644 C CA . ILE A 1 80 ? 11.864 -4.824 -12.994 1.00 86.19 80 ILE A CA 1
ATOM 645 C C . ILE A 1 80 ? 12.923 -3.783 -13.376 1.00 86.19 80 ILE A C 1
ATOM 647 O O . ILE A 1 80 ? 14.110 -4.093 -13.398 1.00 86.19 80 ILE A O 1
ATOM 651 N N . GLY A 1 81 ? 12.518 -2.537 -13.640 1.00 84.94 81 GLY A N 1
ATOM 652 C CA . GLY A 1 81 ? 13.438 -1.469 -14.035 1.00 84.94 81 GLY A CA 1
ATOM 653 C C . GLY A 1 81 ? 14.429 -1.046 -12.944 1.00 84.94 81 GLY A C 1
ATOM 654 O O . GLY A 1 81 ? 15.516 -0.576 -13.271 1.00 84.94 81 GLY A O 1
ATOM 655 N N . LEU A 1 82 ? 14.070 -1.200 -11.666 1.00 80.56 82 LEU A N 1
ATOM 656 C CA . LEU A 1 82 ? 14.925 -0.887 -10.511 1.00 80.56 82 LEU A CA 1
ATOM 657 C C . LEU A 1 82 ? 15.617 -2.119 -9.910 1.00 80.56 82 LEU A C 1
ATOM 659 O O . LEU A 1 82 ? 16.405 -1.954 -8.981 1.00 80.56 82 LEU A O 1
ATOM 663 N N . ASP A 1 83 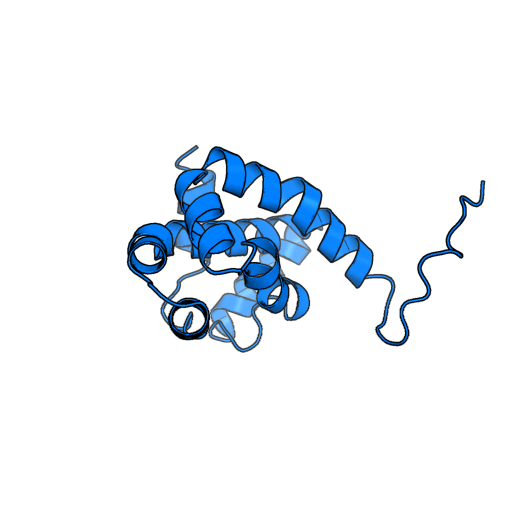? 15.296 -3.323 -10.395 1.00 80.50 83 ASP A N 1
ATOM 664 C CA . ASP A 1 83 ? 15.725 -4.613 -9.834 1.00 80.50 83 ASP A CA 1
ATOM 665 C C . ASP A 1 83 ? 15.547 -4.686 -8.301 1.00 80.50 83 ASP A C 1
ATOM 667 O O . ASP A 1 83 ? 16.412 -5.129 -7.546 1.00 80.50 83 ASP A O 1
ATOM 671 N N . SER A 1 84 ? 14.425 -4.149 -7.807 1.00 79.69 84 SER A N 1
ATOM 672 C CA . SER A 1 84 ? 14.180 -3.971 -6.375 1.00 79.69 84 SER A CA 1
ATOM 673 C C . SER A 1 84 ? 12.695 -3.987 -6.035 1.00 79.69 84 SER A C 1
ATOM 675 O O . SER A 1 84 ? 11.861 -3.455 -6.764 1.00 79.69 84 SER A O 1
ATOM 677 N N . LEU A 1 85 ? 12.366 -4.544 -4.866 1.00 79.75 85 LEU A N 1
ATOM 678 C CA . LEU A 1 85 ? 11.013 -4.546 -4.294 1.00 79.75 85 LEU A CA 1
ATOM 679 C C . LEU A 1 85 ? 10.661 -3.231 -3.578 1.00 79.75 85 LEU A C 1
ATOM 681 O O . LEU A 1 85 ? 9.570 -3.096 -3.027 1.00 79.75 85 LEU A O 1
ATOM 685 N N . LEU A 1 86 ? 11.556 -2.243 -3.596 1.00 79.44 86 LEU A N 1
ATOM 686 C CA . LEU A 1 86 ? 11.325 -0.936 -2.985 1.00 79.44 86 LEU A CA 1
ATOM 687 C C . LEU A 1 86 ? 10.035 -0.241 -3.477 1.00 79.44 86 LEU A C 1
ATOM 689 O O . LEU A 1 86 ? 9.298 0.248 -2.623 1.00 79.44 86 LEU A O 1
ATOM 693 N N . PRO A 1 87 ? 9.671 -0.244 -4.779 1.00 82.81 87 PRO A N 1
ATOM 694 C CA . PRO A 1 87 ? 8.412 0.353 -5.239 1.00 82.81 87 PRO A CA 1
ATOM 695 C C . PRO A 1 87 ? 7.174 -0.293 -4.611 1.00 82.81 87 PRO A C 1
ATOM 697 O O . PRO A 1 87 ? 6.189 0.390 -4.341 1.00 82.81 87 PRO A O 1
ATOM 700 N N . LEU A 1 88 ? 7.234 -1.602 -4.345 1.00 83.12 88 LEU A N 1
ATOM 701 C CA . LEU A 1 88 ? 6.146 -2.348 -3.719 1.00 83.12 88 LEU A CA 1
ATOM 702 C C . LEU A 1 88 ? 5.947 -1.913 -2.261 1.00 83.12 88 LEU A C 1
ATOM 704 O O . LEU A 1 88 ? 4.822 -1.644 -1.839 1.00 83.12 88 LEU A O 1
ATOM 708 N N . ALA A 1 89 ? 7.044 -1.809 -1.506 1.00 79.12 89 ALA A N 1
ATOM 709 C CA . ALA A 1 89 ? 7.023 -1.332 -0.126 1.00 79.12 89 ALA A CA 1
ATOM 710 C C . ALA A 1 89 ? 6.595 0.144 -0.037 1.00 79.12 89 ALA A C 1
ATOM 712 O O . ALA A 1 89 ? 5.772 0.495 0.809 1.00 79.12 89 ALA A O 1
ATOM 713 N N . LEU A 1 90 ? 7.096 0.990 -0.945 1.00 80.56 90 LEU A N 1
ATOM 714 C CA . LEU A 1 90 ? 6.761 2.413 -0.996 1.00 80.56 90 LEU A CA 1
ATOM 715 C C . LEU A 1 90 ? 5.275 2.624 -1.288 1.00 80.56 90 LEU A C 1
ATOM 717 O O . LEU A 1 90 ? 4.635 3.439 -0.634 1.00 80.56 90 LEU A O 1
ATOM 721 N N . LEU A 1 91 ? 4.707 1.866 -2.229 1.00 83.62 91 LEU A N 1
ATOM 722 C CA . LEU A 1 91 ? 3.284 1.951 -2.539 1.00 83.62 91 LEU A CA 1
ATOM 723 C C . LEU A 1 91 ? 2.425 1.548 -1.337 1.00 83.62 91 LEU A C 1
ATOM 725 O O . LEU A 1 91 ? 1.449 2.225 -1.032 1.00 83.62 91 LEU A O 1
ATOM 729 N N . ALA A 1 92 ? 2.798 0.487 -0.621 1.00 83.75 92 ALA A N 1
ATOM 730 C CA . ALA A 1 92 ? 2.091 0.077 0.590 1.00 83.75 92 ALA A CA 1
ATOM 731 C C . ALA A 1 92 ? 2.120 1.164 1.673 1.00 83.75 92 ALA A C 1
ATOM 733 O O . ALA A 1 92 ? 1.074 1.475 2.244 1.00 83.75 92 ALA A O 1
ATOM 734 N N . ALA A 1 93 ? 3.274 1.794 1.905 1.00 79.25 93 ALA A N 1
ATOM 735 C CA . ALA A 1 93 ? 3.368 2.943 2.805 1.00 79.25 93 ALA A CA 1
ATOM 736 C C . ALA A 1 93 ? 2.504 4.121 2.314 1.00 79.25 93 ALA A C 1
ATOM 738 O O . ALA A 1 93 ? 1.717 4.670 3.084 1.00 79.25 93 ALA A O 1
ATOM 739 N N . ALA A 1 94 ? 2.563 4.442 1.017 1.00 80.94 94 ALA A N 1
ATOM 740 C CA . ALA A 1 94 ? 1.788 5.518 0.404 1.00 80.94 94 ALA A CA 1
ATOM 741 C C . ALA A 1 94 ? 0.279 5.333 0.607 1.00 80.94 94 ALA A C 1
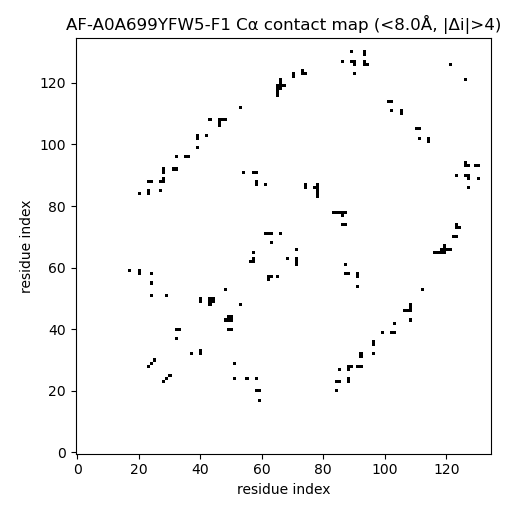ATOM 743 O O . ALA A 1 94 ? -0.423 6.283 0.947 1.00 80.94 94 ALA A O 1
ATOM 744 N N . VAL A 1 95 ? -0.227 4.109 0.428 1.00 84.12 95 VAL A N 1
ATOM 745 C CA . VAL A 1 95 ? -1.648 3.779 0.608 1.00 84.12 95 VAL A CA 1
ATOM 746 C C . VAL A 1 95 ? -2.081 4.015 2.056 1.00 84.12 95 VAL A C 1
ATOM 748 O O . VAL A 1 95 ? -3.132 4.615 2.293 1.00 84.12 95 VAL A O 1
ATOM 751 N N . VAL A 1 96 ? -1.271 3.577 3.025 1.00 81.19 96 VAL A N 1
ATOM 752 C CA . VAL A 1 96 ? -1.528 3.800 4.455 1.00 81.19 96 VAL A CA 1
ATOM 753 C C . VAL A 1 96 ? -1.554 5.294 4.769 1.00 81.19 96 VAL A C 1
ATOM 755 O O . VAL A 1 96 ? -2.519 5.773 5.364 1.00 81.19 96 VAL A O 1
ATOM 758 N N . CYS A 1 97 ? -0.544 6.046 4.326 1.00 79.75 97 CYS A N 1
ATOM 759 C CA . CYS A 1 97 ? -0.462 7.489 4.547 1.00 79.75 97 CYS A CA 1
ATOM 760 C C . CYS A 1 97 ? -1.633 8.233 3.893 1.00 79.75 97 CYS A C 1
ATOM 762 O O . CYS A 1 97 ? -2.238 9.107 4.514 1.00 79.75 97 CYS A O 1
ATOM 764 N N . PHE A 1 98 ? -2.018 7.852 2.674 1.00 82.31 98 PHE A N 1
ATOM 765 C CA . PHE A 1 98 ? -3.151 8.443 1.964 1.00 82.31 98 PHE A CA 1
ATOM 766 C C . PHE A 1 98 ? -4.479 8.223 2.701 1.00 82.31 98 PHE A C 1
ATOM 768 O O . PHE A 1 98 ? -5.333 9.107 2.736 1.00 82.31 98 PHE A O 1
ATOM 775 N N . ARG A 1 99 ? -4.657 7.058 3.334 1.00 81.75 99 ARG A N 1
ATOM 776 C CA . ARG A 1 99 ? -5.872 6.711 4.087 1.00 81.75 99 ARG A CA 1
ATOM 777 C C . ARG A 1 99 ? -5.785 7.015 5.584 1.00 81.75 99 ARG A C 1
ATOM 779 O O . ARG A 1 99 ? -6.755 6.738 6.287 1.00 81.75 99 ARG A O 1
ATOM 786 N N . ARG A 1 100 ? -4.703 7.630 6.079 1.00 82.62 100 ARG A N 1
ATOM 787 C CA . ARG A 1 100 ? -4.459 7.835 7.521 1.00 82.62 100 ARG A CA 1
ATOM 788 C C . ARG A 1 100 ? -5.646 8.444 8.269 1.00 82.62 100 ARG A C 1
ATOM 790 O O . ARG A 1 100 ? -6.017 7.950 9.324 1.00 82.62 100 ARG A O 1
ATOM 797 N N . GLN A 1 101 ? -6.286 9.468 7.698 1.00 81.44 101 GLN A N 1
ATOM 798 C CA . GLN A 1 101 ? -7.400 10.170 8.344 1.00 81.44 101 GLN A CA 1
ATOM 799 C C . GLN A 1 101 ? -8.612 9.252 8.525 1.00 81.44 101 GLN A C 1
ATOM 801 O O . GLN A 1 101 ? -9.253 9.275 9.570 1.00 81.44 101 GLN A O 1
ATOM 806 N N . VAL A 1 102 ? -8.884 8.405 7.528 1.00 83.88 102 VAL A N 1
ATOM 807 C CA . VAL A 1 102 ? -9.976 7.425 7.577 1.00 83.88 102 VAL A CA 1
ATOM 808 C C . VAL A 1 102 ? -9.641 6.311 8.570 1.00 83.88 102 VAL A C 1
ATOM 810 O O . VAL A 1 102 ? -10.494 5.902 9.353 1.00 83.88 102 VAL A O 1
ATOM 813 N N . LEU A 1 103 ? -8.385 5.861 8.602 1.00 83.69 103 LEU A N 1
ATOM 814 C CA . LEU A 1 103 ? -7.938 4.818 9.528 1.00 83.69 103 LEU A CA 1
ATOM 815 C C . LEU A 1 103 ? -7.974 5.272 10.991 1.00 83.69 103 LEU A C 1
ATOM 817 O O . LEU A 1 103 ? -8.392 4.504 11.852 1.00 83.69 103 LEU A O 1
ATOM 821 N N . LEU A 1 104 ? -7.605 6.524 11.269 1.00 84.12 104 LEU A N 1
ATOM 822 C CA . LEU A 1 104 ? -7.706 7.117 12.606 1.00 84.12 104 LEU A CA 1
ATOM 823 C C . LEU A 1 104 ? -9.162 7.276 13.071 1.00 84.12 104 LEU A C 1
ATOM 825 O O . LEU A 1 104 ? -9.422 7.227 14.268 1.00 84.12 104 LEU A O 1
ATOM 829 N N . SER A 1 105 ? -10.118 7.431 12.148 1.00 85.62 105 SER A N 1
ATOM 830 C CA . SER A 1 105 ? -11.547 7.459 12.493 1.00 85.62 105 SER A CA 1
ATOM 831 C C . SER A 1 105 ? -12.175 6.079 12.714 1.00 85.62 105 SER A C 1
ATOM 833 O O . SER A 1 105 ? -13.256 6.004 13.298 1.00 85.62 105 SER A O 1
ATOM 835 N N . CYS A 1 106 ? -11.521 4.998 12.273 1.00 86.75 106 CYS A N 1
ATOM 836 C CA . CYS A 1 106 ? -12.048 3.644 12.433 1.00 86.75 106 CYS A CA 1
ATOM 837 C C . CYS A 1 106 ? -12.029 3.227 13.907 1.00 86.75 106 CYS A C 1
ATOM 839 O O . CYS A 1 106 ? -11.046 3.460 14.612 1.00 86.75 106 CYS A O 1
ATOM 841 N N . GLN A 1 107 ? -13.080 2.544 14.359 1.00 85.19 107 GLN A N 1
ATOM 842 C CA . GLN A 1 107 ? -13.203 2.082 15.753 1.00 85.19 107 GLN A CA 1
ATOM 843 C C . GLN A 1 107 ? -13.093 0.561 15.892 1.00 85.19 107 GLN A C 1
ATOM 845 O O . GLN A 1 107 ? -13.110 0.033 17.003 1.00 85.19 107 GLN A O 1
ATOM 850 N N . SER A 1 108 ? -12.982 -0.161 14.775 1.00 85.00 108 SER A N 1
ATOM 851 C CA . SER A 1 108 ? -12.844 -1.614 14.771 1.00 85.00 108 SER A CA 1
ATOM 852 C C . SER A 1 108 ? -11.843 -2.098 13.727 1.00 85.00 108 SER A C 1
ATOM 854 O O . SER A 1 108 ? -11.680 -1.507 12.661 1.00 85.00 108 SER A O 1
ATOM 856 N N . SER A 1 109 ? -11.207 -3.232 14.015 1.00 81.88 109 SER A N 1
ATOM 857 C CA . SER A 1 109 ? -10.305 -3.937 13.097 1.00 81.88 109 SER A CA 1
ATOM 858 C C . SER A 1 109 ? -10.980 -4.335 11.779 1.00 81.88 109 SER A C 1
ATOM 860 O O . SER A 1 109 ? -10.337 -4.358 10.733 1.00 81.88 109 SER A O 1
ATOM 862 N N . ARG A 1 110 ? -12.284 -4.625 11.808 1.00 84.12 110 ARG A N 1
ATOM 863 C CA . ARG A 1 110 ? -13.066 -4.976 10.617 1.00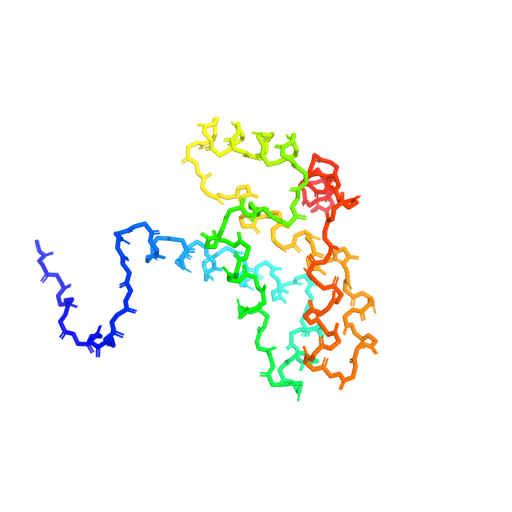 84.12 110 ARG A CA 1
ATOM 864 C C . ARG A 1 110 ? -13.249 -3.788 9.677 1.00 84.12 110 ARG A C 1
ATOM 866 O O . ARG A 1 110 ? -13.038 -3.935 8.480 1.00 84.12 110 ARG A O 1
ATOM 873 N N . GLU A 1 111 ? -13.601 -2.630 10.225 1.00 84.88 111 GLU A N 1
ATOM 874 C CA . GLU A 1 111 ? -13.781 -1.391 9.461 1.00 84.88 111 GLU A CA 1
ATOM 875 C C . GLU A 1 111 ? -12.480 -0.980 8.762 1.00 84.88 111 GLU A C 1
ATOM 877 O O . GLU A 1 111 ? -12.484 -0.647 7.579 1.00 84.88 111 GLU A O 1
ATOM 882 N N . VAL A 1 112 ? -11.348 -1.127 9.459 1.00 83.94 112 VAL A N 1
ATOM 883 C CA . VAL A 1 112 ? -10.012 -0.939 8.881 1.00 83.94 112 VAL A CA 1
ATOM 884 C C . VAL A 1 112 ? -9.810 -1.842 7.660 1.00 83.94 112 VAL A C 1
ATOM 886 O O . VAL A 1 112 ? -9.447 -1.352 6.597 1.00 83.94 112 VAL A O 1
ATOM 889 N N . LEU A 1 113 ? -10.084 -3.146 7.761 1.00 81.88 113 LEU A N 1
ATOM 890 C CA . LEU A 1 113 ? -9.917 -4.063 6.624 1.00 81.88 113 LEU A CA 1
ATOM 891 C C . LEU A 1 113 ? -10.846 -3.728 5.458 1.00 81.88 113 LEU A C 1
ATOM 893 O O . LEU A 1 113 ? -10.422 -3.821 4.310 1.00 81.88 113 LEU A O 1
ATOM 897 N N . GLU A 1 114 ? -12.089 -3.334 5.733 1.00 83.56 114 GLU A N 1
ATOM 898 C CA . GLU A 1 114 ? -13.065 -2.963 4.703 1.00 83.56 114 GLU A CA 1
ATOM 899 C C . GLU A 1 114 ? -12.624 -1.702 3.945 1.00 83.56 114 GLU A C 1
ATOM 901 O O . GLU A 1 114 ? -12.609 -1.699 2.713 1.00 83.56 114 GLU A O 1
ATOM 906 N N . VAL A 1 115 ? -12.161 -0.668 4.657 1.00 82.50 115 VAL A N 1
ATOM 907 C CA . VAL A 1 115 ? -11.608 0.563 4.057 1.00 82.50 115 VAL A CA 1
ATOM 908 C C . VAL A 1 115 ? -10.372 0.271 3.205 1.00 82.50 115 VAL A C 1
ATOM 910 O O . VAL A 1 115 ? -10.112 0.963 2.219 1.00 82.50 115 VAL A O 1
ATOM 913 N N . MET A 1 116 ? -9.600 -0.744 3.584 1.00 78.69 116 MET A N 1
ATOM 914 C CA . MET A 1 116 ? -8.321 -1.079 2.961 1.00 78.69 116 MET A CA 1
ATOM 915 C C . MET A 1 116 ? -8.407 -2.159 1.887 1.00 78.69 116 MET A C 1
ATOM 917 O O . MET A 1 116 ? -7.435 -2.380 1.162 1.00 78.69 116 MET A O 1
ATOM 921 N N . ALA A 1 117 ? -9.562 -2.809 1.756 1.00 76.88 117 ALA A N 1
ATOM 922 C CA . ALA A 1 117 ? -9.829 -3.776 0.704 1.00 76.88 117 ALA A CA 1
ATOM 923 C C . ALA A 1 117 ? -10.077 -3.102 -0.655 1.00 76.88 117 ALA A C 1
ATOM 925 O O . ALA A 1 117 ? -9.708 -3.673 -1.680 1.00 76.88 117 ALA A O 1
ATOM 926 N N . ASP A 1 118 ? -10.660 -1.897 -0.679 1.00 76.56 118 ASP A N 1
ATOM 927 C CA . ASP A 1 118 ? -10.955 -1.174 -1.921 1.00 76.56 118 ASP A CA 1
ATOM 928 C C . ASP A 1 118 ? -9.904 -0.098 -2.236 1.00 76.56 118 ASP A C 1
ATOM 930 O O . ASP A 1 118 ? -9.940 1.041 -1.749 1.00 76.56 118 ASP A O 1
ATOM 934 N N . LEU A 1 119 ? -8.956 -0.480 -3.095 1.00 76.38 119 LEU A N 1
ATOM 935 C CA . LEU A 1 119 ? -7.898 0.391 -3.605 1.00 76.38 119 LEU A CA 1
ATOM 936 C C . LEU A 1 119 ? -8.079 0.731 -5.092 1.00 76.38 119 LEU A C 1
ATOM 938 O O . LEU A 1 119 ? -7.198 1.352 -5.680 1.00 76.38 119 LEU A O 1
ATOM 942 N N . GLN A 1 120 ? -9.219 0.400 -5.711 1.00 70.25 120 GLN A N 1
ATOM 943 C CA . GLN A 1 120 ? -9.383 0.478 -7.172 1.00 70.25 120 GLN A CA 1
ATOM 944 C C . GLN A 1 120 ? -9.276 1.896 -7.745 1.00 70.25 120 GLN A C 1
ATOM 946 O O . GLN A 1 120 ? -9.017 2.071 -8.932 1.00 70.25 120 GLN A O 1
ATOM 951 N N . ARG A 1 121 ? -9.480 2.917 -6.907 1.00 73.19 121 ARG A N 1
ATOM 952 C CA . ARG A 1 121 ? -9.396 4.335 -7.294 1.00 73.19 121 ARG A CA 1
ATOM 953 C C . ARG A 1 121 ? -8.006 4.943 -7.113 1.00 73.19 121 ARG A C 1
ATOM 955 O O . ARG A 1 121 ? -7.840 6.134 -7.366 1.00 73.19 121 ARG A O 1
ATOM 962 N N . LEU A 1 122 ? -7.035 4.178 -6.619 1.00 75.44 122 LEU A N 1
ATOM 963 C CA . LEU A 1 122 ? -5.687 4.682 -6.389 1.00 75.44 122 LEU A CA 1
ATOM 964 C C . LEU A 1 122 ? -4.873 4.656 -7.680 1.00 75.44 122 LEU A C 1
ATOM 966 O O . LEU A 1 122 ? -4.815 3.645 -8.372 1.00 75.44 122 LEU A O 1
ATOM 970 N N . GLN A 1 123 ? -4.213 5.775 -7.962 1.00 74.75 123 GLN A N 1
ATOM 971 C CA . GLN A 1 123 ? -3.275 5.907 -9.071 1.00 74.75 123 GLN A CA 1
ATOM 972 C C . GLN A 1 123 ? -1.853 5.727 -8.528 1.00 74.75 123 GLN A C 1
ATOM 974 O O . GLN A 1 123 ? -1.399 6.514 -7.692 1.00 74.75 123 GLN A O 1
ATOM 979 N N . THR A 1 124 ? -1.145 4.691 -8.977 1.00 72.31 124 THR A N 1
ATOM 980 C CA . THR A 1 124 ? 0.167 4.294 -8.435 1.00 72.31 124 THR A CA 1
ATOM 981 C C . THR A 1 124 ? 1.230 5.350 -8.687 1.00 72.31 124 THR A C 1
ATOM 983 O O . THR A 1 124 ? 1.982 5.694 -7.779 1.00 72.31 124 THR A O 1
ATOM 986 N N . VAL A 1 125 ? 1.261 5.915 -9.894 1.00 72.94 125 VAL A N 1
ATOM 987 C CA . VAL A 1 125 ? 2.254 6.913 -10.309 1.00 72.94 125 VAL A CA 1
ATOM 988 C C . VAL A 1 125 ? 2.224 8.166 -9.422 1.00 72.94 125 VAL A C 1
ATOM 990 O O . VAL A 1 125 ? 3.261 8.474 -8.833 1.00 72.94 125 VAL A O 1
ATOM 993 N N . PRO A 1 126 ? 1.092 8.876 -9.250 1.00 73.19 126 PRO A N 1
ATOM 994 C CA . PRO A 1 126 ? 1.054 10.063 -8.400 1.00 73.19 126 PRO A CA 1
ATOM 995 C C . PRO A 1 126 ? 1.247 9.744 -6.911 1.00 73.19 126 PRO A C 1
ATOM 997 O O . PRO A 1 126 ? 1.804 10.573 -6.201 1.00 73.19 126 PRO A O 1
ATOM 1000 N N . LEU A 1 127 ? 0.858 8.558 -6.426 1.00 71.62 127 LEU A N 1
ATOM 1001 C CA . LEU A 1 127 ? 1.117 8.146 -5.037 1.00 71.62 127 LEU A CA 1
ATOM 1002 C C . LEU A 1 127 ? 2.606 7.925 -4.764 1.00 71.62 127 LEU A C 1
ATOM 1004 O O . LEU A 1 127 ? 3.132 8.418 -3.767 1.00 71.62 127 LEU A O 1
ATOM 1008 N N . LEU A 1 128 ? 3.292 7.216 -5.662 1.00 71.94 128 LEU A N 1
ATOM 1009 C CA . LEU A 1 128 ? 4.737 7.021 -5.574 1.00 71.94 128 LEU A CA 1
ATOM 1010 C C . LEU A 1 128 ? 5.466 8.365 -5.689 1.00 71.94 128 LEU A C 1
ATOM 1012 O O . LEU A 1 128 ? 6.378 8.633 -4.915 1.00 71.94 128 LEU A O 1
ATOM 1016 N N . GLN A 1 129 ? 5.035 9.237 -6.605 1.00 73.44 129 GLN A N 1
ATOM 1017 C CA . GLN A 1 129 ? 5.576 10.591 -6.730 1.00 73.44 129 GLN A CA 1
ATOM 1018 C C . GLN A 1 129 ? 5.342 11.419 -5.462 1.00 73.44 129 GLN A C 1
ATOM 1020 O O . GLN A 1 129 ? 6.273 12.062 -4.995 1.00 73.44 129 GLN A O 1
ATOM 1025 N N . ALA A 1 130 ? 4.152 11.374 -4.863 1.00 69.69 130 ALA A N 1
ATOM 1026 C CA . ALA A 1 130 ? 3.875 12.088 -3.621 1.00 69.69 130 ALA A CA 1
ATOM 1027 C C . ALA A 1 130 ? 4.815 11.646 -2.491 1.00 69.69 130 ALA A C 1
ATOM 1029 O O . ALA A 1 130 ? 5.319 12.494 -1.770 1.00 69.69 130 ALA A O 1
ATOM 1030 N N . MET A 1 131 ? 5.119 10.352 -2.367 1.00 68.31 131 MET A N 1
ATOM 1031 C CA . MET A 1 131 ? 6.082 9.875 -1.364 1.00 68.31 131 MET A CA 1
ATOM 1032 C C . MET A 1 131 ? 7.535 10.232 -1.684 1.00 68.31 131 MET A C 1
ATOM 1034 O O . MET A 1 131 ? 8.312 10.464 -0.767 1.00 68.31 131 MET A O 1
ATOM 1038 N N . LEU A 1 132 ? 7.912 10.290 -2.964 1.00 65.94 132 LEU A N 1
ATOM 1039 C CA . LEU A 1 132 ? 9.276 10.638 -3.379 1.00 65.94 132 LEU A CA 1
ATOM 1040 C C . LEU A 1 132 ? 9.551 12.150 -3.361 1.00 65.94 132 LEU A C 1
ATOM 1042 O O . LEU A 1 132 ? 10.702 12.543 -3.204 1.00 65.94 132 LEU A O 1
ATOM 1046 N N . PHE A 1 133 ? 8.526 12.989 -3.548 1.00 63.53 133 PHE A N 1
ATOM 1047 C CA . PHE A 1 133 ? 8.663 14.447 -3.658 1.00 63.53 133 PHE A CA 1
ATOM 1048 C C . PHE A 1 133 ? 8.168 15.235 -2.430 1.00 63.53 133 PHE A C 1
ATOM 1050 O O . PHE A 1 133 ? 8.508 16.409 -2.329 1.00 63.53 133 PHE A O 1
ATOM 1057 N N . ASN A 1 134 ? 7.415 14.633 -1.495 1.00 51.41 134 ASN A N 1
ATOM 1058 C CA . ASN A 1 134 ? 7.087 15.253 -0.194 1.00 51.41 134 ASN A CA 1
ATOM 1059 C C . ASN A 1 134 ? 8.082 14.888 0.935 1.00 51.41 134 ASN A C 1
ATOM 1061 O O . ASN A 1 134 ? 7.724 14.996 2.108 1.00 51.41 134 ASN A O 1
ATOM 1065 N N . GLY A 1 135 ? 9.294 14.436 0.596 1.00 41.97 135 GLY A N 1
ATOM 1066 C CA . GLY A 1 135 ? 10.391 14.228 1.552 1.00 41.97 135 GLY A CA 1
ATOM 1067 C C . GLY A 1 135 ? 11.166 15.505 1.843 1.00 41.97 135 GLY A C 1
ATOM 1068 O O . GLY A 1 135 ? 11.464 16.233 0.869 1.00 41.97 135 GLY A O 1
#

Nearest PDB structures (foldseek):
  4z6y-assembly2_A  TM=7.467E-01  e=1.998E-02  Homo sapiens
  6jl7-assembly1_A  TM=8.116E-01  e=1.213E-01  Homo sapiens
  6d0s-assembly1_A  TM=7.681E-01  e=1.341E-01  Homo sapiens

Sequence (135 aa):
YWVKLHSLSLEGLPSPALPLLLRTYEDLLLPCLQELEPELSRHLQHLGMPLAALALPWITRAFVGYLPVEEVLLLWDRIIGLDSLLPLALLAAAVVCFRRQVLLSCQSSREVLEVMADLQRLQTVPLLQAMLFNG

InterPro domains:
  IPR000195 Rab-GAP-TBC domain [PF00566] (13-82)
  IPR000195 Rab-GAP-TBC domain [PS50086] (1-83)
  IPR035969 Rab-GAP-TBC domain superfamily [SSF47923] (27-121)
  IPR042507 TBC1 domain family member 19 [PTHR16110] (1-134)

Secondary structure (DSSP, 8-state):
------S---S----THHHHHHHHIIIIIHHHHHHH-HHHHHHHHHTT--HHHHHHHHHHTTTBTTB-HHHHHHHHHHHHHHTSSHHHHHHHHHHHHHHHHHHHH--SHHHHHHHHH--TT--HHHHHHHHHH--

Organism: Haematococcus lacustris (NCBI:txid44745)